Protein AF-A0A2S4WCB1-F1 (afdb_monomer)

Foldseek 3Di:
DDPVVVVVVQQPDQFDDDPVDLQDTRHGPCCCQVCVVVSVGDNPDDDDDVVVVVVCCVPVPVPVVVVPPPDPPVLVVQQVVLCVVVVHDPVPDDPVCVVVSCVVSVVSSVVPPPPVVVVVPPPDD

Organism: NCBI:txid27350

Mean predicted aligned error: 13.65 Å

Sequence (125 aa):
MSVDRWVKIYNASRKRKDKYTVLPTGCSPNFSYATPEHFAARNEIVDIPKDDIDIILQNDYPERSVMFTHTPDWFHQLATQIMEELRFSFDQICIGSIWSVFDAMLPYIQANIPPHFASLYSGAA

Structure (mmCIF, N/CA/C/O backbone):
data_AF-A0A2S4WCB1-F1
#
_entry.id   AF-A0A2S4WCB1-F1
#
loop_
_atom_site.group_PDB
_atom_site.id
_atom_site.type_symbol
_atom_site.label_atom_id
_atom_site.label_alt_id
_atom_site.label_comp_id
_atom_site.label_asym_id
_atom_site.label_entity_id
_atom_site.label_seq_id
_atom_site.pdbx_PDB_ins_code
_atom_site.Cartn_x
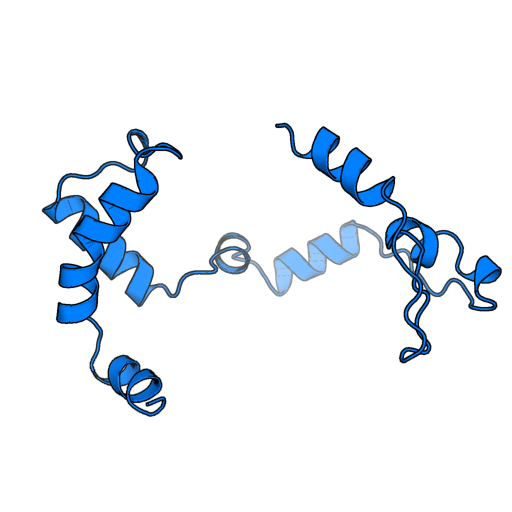_atom_site.Cartn_y
_atom_site.Cartn_z
_atom_site.occupancy
_atom_site.B_iso_or_equiv
_atom_site.auth_seq_id
_atom_site.auth_comp_id
_atom_site.auth_asym_id
_atom_site.auth_atom_id
_atom_site.pdbx_PDB_model_num
ATOM 1 N N . MET A 1 1 ? -6.336 15.263 -5.415 1.00 51.59 1 MET A N 1
ATOM 2 C CA . MET A 1 1 ? -5.302 15.203 -6.479 1.00 51.59 1 MET A CA 1
ATOM 3 C C . MET A 1 1 ? -5.399 13.834 -7.137 1.00 51.59 1 MET A C 1
ATOM 5 O O . MET A 1 1 ? -5.577 12.883 -6.394 1.00 51.59 1 MET A O 1
ATOM 9 N N . SER A 1 2 ? -5.329 13.710 -8.468 1.00 78.94 2 SER A N 1
ATOM 10 C CA . SER A 1 2 ? -5.304 12.390 -9.124 1.00 78.94 2 SER A CA 1
ATOM 11 C C . SER A 1 2 ? -3.893 11.795 -9.122 1.00 78.94 2 SER A C 1
ATOM 13 O O . SER A 1 2 ? -2.908 12.541 -9.169 1.00 78.94 2 SER A O 1
ATOM 15 N N . VAL A 1 3 ? -3.801 10.463 -9.0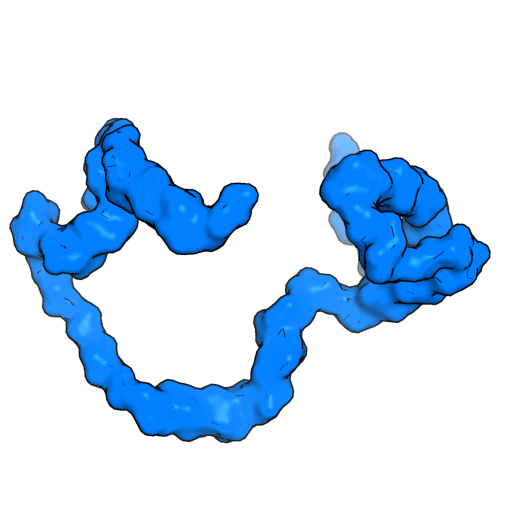95 1.00 69.75 3 VAL A N 1
ATOM 16 C CA . VAL A 1 3 ? -2.532 9.713 -9.138 1.00 69.75 3 VAL A CA 1
ATOM 17 C C . VAL A 1 3 ? -1.710 10.113 -10.365 1.00 69.75 3 VAL A C 1
ATOM 19 O O . VAL A 1 3 ? -0.541 10.464 -10.228 1.00 69.75 3 VAL A O 1
ATOM 22 N N . ASP A 1 4 ? -2.340 10.221 -11.537 1.00 78.50 4 ASP A N 1
ATOM 23 C CA . ASP A 1 4 ? -1.664 10.618 -12.781 1.00 78.50 4 ASP A CA 1
ATOM 24 C C . ASP A 1 4 ? -0.998 11.994 -12.698 1.00 78.50 4 ASP A C 1
ATOM 26 O O . ASP A 1 4 ? 0.092 12.220 -13.231 1.00 78.50 4 ASP A O 1
ATOM 30 N N . ARG A 1 5 ? -1.644 12.945 -12.011 1.00 74.50 5 ARG A N 1
ATOM 31 C CA . ARG A 1 5 ? -1.094 14.291 -11.831 1.00 74.50 5 ARG A CA 1
ATOM 32 C C . ARG A 1 5 ? 0.102 14.272 -10.883 1.00 74.50 5 ARG A C 1
ATOM 34 O O . ARG A 1 5 ? 1.077 14.977 -11.137 1.00 74.50 5 ARG A O 1
ATOM 41 N N . TRP A 1 6 ? 0.049 13.464 -9.826 1.00 77.38 6 TRP A N 1
ATOM 42 C CA . TRP A 1 6 ? 1.167 13.291 -8.899 1.00 77.38 6 TRP A CA 1
ATOM 43 C C . TRP A 1 6 ? 2.367 12.617 -9.576 1.00 77.38 6 TRP A C 1
ATOM 45 O O . TRP A 1 6 ? 3.479 13.128 -9.467 1.00 77.38 6 TRP A O 1
ATOM 55 N N . VAL A 1 7 ? 2.138 11.559 -10.364 1.00 74.75 7 VAL A N 1
ATOM 56 C CA . VAL A 1 7 ? 3.181 10.852 -11.132 1.00 74.75 7 VAL A CA 1
ATOM 57 C C . VAL A 1 7 ? 3.924 11.812 -12.060 1.00 74.75 7 VAL A C 1
ATOM 59 O O . VAL A 1 7 ? 5.156 11.823 -12.087 1.00 74.75 7 VAL A O 1
ATOM 62 N N . LYS A 1 8 ? 3.197 12.675 -12.785 1.00 78.06 8 LYS A N 1
ATOM 63 C CA . LYS A 1 8 ? 3.810 13.690 -13.656 1.00 78.06 8 LYS A CA 1
ATOM 64 C C . LYS A 1 8 ? 4.688 14.671 -12.879 1.00 78.06 8 LYS A C 1
ATOM 66 O O . LYS A 1 8 ? 5.813 14.931 -13.293 1.00 78.06 8 LYS A O 1
ATOM 71 N N . ILE A 1 9 ? 4.198 15.201 -11.757 1.00 76.50 9 ILE A N 1
ATOM 72 C CA . ILE A 1 9 ? 4.941 16.176 -10.942 1.00 76.50 9 ILE A CA 1
ATOM 73 C C . ILE A 1 9 ? 6.184 15.531 -10.318 1.00 76.50 9 ILE A C 1
ATOM 75 O O . ILE A 1 9 ? 7.270 16.107 -10.378 1.00 76.50 9 ILE A O 1
ATOM 79 N N . TYR A 1 10 ? 6.044 14.324 -9.768 1.00 73.44 10 TYR A N 1
ATOM 80 C CA . TYR A 1 10 ? 7.141 13.581 -9.155 1.00 73.44 10 TYR A CA 1
ATOM 81 C C . TYR A 1 10 ? 8.258 13.301 -10.168 1.00 73.44 10 TYR A C 1
ATOM 83 O O . TYR A 1 10 ? 9.425 13.600 -9.906 1.00 73.44 10 TYR A O 1
ATOM 91 N N . ASN A 1 11 ? 7.896 12.818 -11.360 1.00 69.81 11 ASN A N 1
ATOM 92 C CA . ASN A 1 11 ? 8.858 12.485 -12.411 1.00 69.81 11 ASN A CA 1
ATOM 93 C C . ASN A 1 11 ? 9.481 13.707 -13.100 1.00 69.81 11 ASN A C 1
ATOM 95 O O . ASN A 1 11 ? 10.587 13.596 -13.624 1.00 69.81 11 ASN A O 1
ATOM 99 N N . ALA A 1 12 ? 8.808 14.861 -13.094 1.00 71.69 12 ALA A N 1
ATOM 100 C CA . ALA A 1 12 ? 9.341 16.111 -13.639 1.00 71.69 12 ALA A CA 1
ATOM 101 C C . ALA A 1 12 ? 10.236 16.878 -12.648 1.00 71.69 12 ALA A C 1
ATOM 103 O O . ALA A 1 12 ? 10.962 17.793 -13.043 1.00 71.69 12 ALA A O 1
ATOM 104 N N . SER A 1 13 ? 10.184 16.542 -11.355 1.00 71.06 13 SER A N 1
ATOM 105 C CA . SER A 1 13 ? 10.969 17.233 -10.334 1.00 71.06 13 SER A CA 1
ATOM 106 C C . SER A 1 13 ? 12.472 16.955 -10.488 1.00 71.06 13 SER A C 1
ATOM 108 O O . SER A 1 13 ? 12.913 15.809 -10.598 1.00 71.06 13 SER A O 1
ATOM 110 N N . ARG A 1 14 ? 13.292 18.019 -10.491 1.00 66.12 14 ARG A N 1
ATOM 111 C CA . ARG A 1 14 ? 14.756 17.883 -10.481 1.00 66.12 14 ARG A CA 1
ATOM 112 C C . ARG A 1 14 ? 15.213 17.394 -9.112 1.00 66.12 14 ARG A C 1
ATOM 114 O O . ARG A 1 14 ? 15.032 18.089 -8.113 1.00 66.12 14 ARG A O 1
ATOM 121 N N . LYS A 1 15 ? 15.846 16.222 -9.074 1.00 73.75 15 LYS A N 1
ATOM 122 C CA . LYS A 1 15 ? 16.485 15.697 -7.864 1.00 73.75 15 LYS A CA 1
ATOM 123 C C . LYS A 1 15 ? 17.898 16.271 -7.735 1.00 73.75 15 LYS A C 1
ATOM 125 O O . LYS A 1 15 ? 18.522 16.646 -8.725 1.00 73.75 15 LYS A O 1
ATOM 130 N N . ARG A 1 16 ? 18.412 16.376 -6.508 1.00 78.56 16 ARG A N 1
ATOM 131 C CA . ARG A 1 16 ? 19.823 16.726 -6.279 1.00 78.56 16 ARG A CA 1
ATOM 132 C C . ARG A 1 16 ? 20.694 15.499 -6.536 1.00 78.56 16 ARG A C 1
ATOM 134 O O . ARG A 1 16 ? 20.273 14.379 -6.257 1.00 78.56 16 ARG A O 1
ATOM 141 N N . LYS A 1 17 ? 21.895 15.723 -7.067 1.00 79.50 17 LYS A N 1
ATOM 142 C CA . LYS A 1 17 ? 22.909 14.675 -7.189 1.00 79.50 17 LYS A CA 1
ATOM 143 C C . LYS A 1 17 ? 23.494 14.393 -5.808 1.00 79.50 17 LYS A C 1
ATOM 145 O O . LYS A 1 17 ? 23.914 15.325 -5.122 1.00 79.50 17 LYS A O 1
ATOM 150 N N . ASP A 1 18 ? 23.515 13.127 -5.432 1.00 81.94 18 ASP A N 1
ATOM 151 C CA . ASP A 1 18 ? 24.194 12.637 -4.242 1.00 81.94 18 ASP A CA 1
ATOM 152 C C . ASP A 1 18 ? 25.602 12.169 -4.640 1.00 81.94 18 ASP A C 1
ATOM 154 O O . ASP A 1 18 ? 25.783 11.484 -5.645 1.00 81.94 18 ASP A O 1
ATOM 158 N N . LYS A 1 19 ? 26.612 12.609 -3.885 1.00 82.19 19 LYS A N 1
ATOM 159 C CA . LYS A 1 19 ? 28.030 12.323 -4.145 1.00 82.19 19 LYS A CA 1
ATOM 160 C C . LYS A 1 19 ? 28.514 11.055 -3.439 1.00 82.19 19 LYS A C 1
ATOM 162 O O . LYS A 1 19 ? 29.614 10.603 -3.736 1.00 82.19 19 LYS A O 1
ATOM 167 N N . TYR A 1 20 ? 27.727 10.513 -2.510 1.00 85.81 20 TYR A N 1
ATOM 168 C CA . TYR A 1 20 ? 28.093 9.345 -1.706 1.00 85.81 20 TYR A CA 1
ATOM 169 C C . TYR A 1 20 ? 27.638 8.021 -2.321 1.00 85.81 20 TYR A C 1
ATOM 171 O O . TYR A 1 20 ? 27.949 6.957 -1.793 1.00 85.81 20 TYR A O 1
ATOM 179 N N . THR A 1 21 ? 26.917 8.071 -3.440 1.00 79.38 21 THR A N 1
ATOM 180 C CA . THR A 1 21 ? 26.431 6.889 -4.146 1.00 79.38 21 THR A CA 1
ATOM 181 C C . THR A 1 21 ? 26.969 6.834 -5.567 1.00 79.38 21 THR A C 1
ATOM 183 O O . THR A 1 21 ? 27.159 7.855 -6.229 1.00 79.38 21 THR A O 1
ATOM 186 N N . VAL A 1 22 ? 27.209 5.609 -6.027 1.00 75.56 22 VAL A N 1
ATOM 187 C CA . VAL A 1 22 ? 27.618 5.296 -7.403 1.00 75.56 22 VAL A CA 1
ATOM 188 C C . VAL A 1 22 ? 26.394 5.223 -8.329 1.00 75.56 22 VAL A C 1
ATOM 190 O O . VAL A 1 22 ? 26.532 5.218 -9.549 1.00 75.56 22 VAL A O 1
ATOM 193 N N . LEU A 1 23 ? 25.181 5.197 -7.764 1.00 77.56 23 LEU A N 1
ATOM 194 C CA . LEU A 1 23 ? 23.947 5.140 -8.537 1.00 77.56 23 LEU A CA 1
ATOM 195 C C . LEU A 1 23 ? 23.645 6.479 -9.233 1.00 77.56 23 LEU A C 1
ATOM 197 O O . LEU A 1 23 ? 23.981 7.545 -8.702 1.00 77.56 23 LEU A O 1
ATOM 201 N N . PRO A 1 24 ? 22.955 6.451 -10.390 1.00 71.69 24 PRO A N 1
ATOM 202 C CA . PRO A 1 24 ? 22.441 7.650 -11.041 1.00 71.69 24 PRO A CA 1
ATOM 203 C C . PRO A 1 24 ? 21.559 8.453 -10.079 1.00 71.69 24 PRO A C 1
ATOM 205 O O . PRO A 1 24 ? 20.446 8.059 -9.737 1.00 71.69 24 PRO A O 1
ATOM 208 N N . THR A 1 25 ? 22.062 9.595 -9.617 1.00 76.38 25 THR A N 1
ATOM 209 C CA . THR A 1 25 ? 21.310 10.535 -8.782 1.00 76.38 25 THR A CA 1
ATOM 210 C C . THR A 1 25 ? 21.216 11.891 -9.457 1.00 76.38 25 THR A C 1
ATOM 212 O O . THR A 1 25 ? 22.006 12.248 -10.329 1.00 76.38 25 THR A O 1
ATOM 215 N N . GLY A 1 26 ? 20.208 12.665 -9.069 1.00 77.12 26 GLY A N 1
ATOM 216 C CA . GLY A 1 26 ? 19.898 13.938 -9.714 1.00 77.12 26 GLY A CA 1
ATOM 217 C C . GLY A 1 26 ? 19.004 13.837 -10.956 1.00 77.12 26 GLY A C 1
ATOM 218 O O . GLY A 1 26 ? 18.664 14.858 -11.547 1.00 77.12 26 GLY A O 1
ATOM 219 N N . CYS A 1 27 ? 18.569 12.632 -11.318 1.00 76.69 27 CYS A N 1
ATOM 220 C CA . CYS A 1 27 ? 17.577 12.371 -12.357 1.00 76.69 27 CYS A CA 1
ATOM 221 C C . CYS A 1 27 ? 16.316 11.727 -11.767 1.00 76.69 27 CYS A C 1
ATOM 223 O O . CYS A 1 27 ? 16.311 11.258 -10.624 1.00 76.69 27 CYS A O 1
ATOM 225 N N . SER A 1 28 ? 15.221 11.723 -12.528 1.00 79.31 28 SER A N 1
ATOM 226 C CA . SER A 1 28 ? 14.045 10.941 -12.148 1.00 79.31 28 SER A CA 1
ATOM 227 C C . SER A 1 28 ? 14.331 9.443 -12.327 1.00 79.31 28 SER A C 1
ATOM 229 O O . SER A 1 28 ? 15.123 9.086 -13.203 1.00 79.31 28 SER A O 1
ATOM 231 N N . PRO A 1 29 ? 13.693 8.557 -11.536 1.00 75.69 29 PR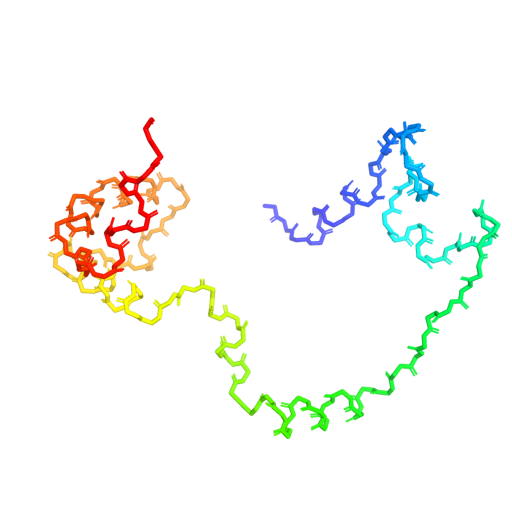O A N 1
ATOM 232 C CA . PRO A 1 29 ? 13.885 7.112 -11.673 1.00 75.69 29 PRO A CA 1
ATOM 233 C C . PRO A 1 29 ? 13.611 6.624 -13.101 1.00 75.69 29 PRO A C 1
ATOM 235 O O . PRO A 1 29 ? 14.422 5.913 -13.687 1.00 75.69 29 PRO A O 1
ATOM 238 N N . ASN A 1 30 ? 12.517 7.094 -13.707 1.00 81.12 30 ASN A N 1
ATOM 239 C CA . ASN A 1 30 ? 12.163 6.728 -15.078 1.00 81.12 30 ASN A CA 1
ATOM 240 C C . ASN A 1 30 ? 13.234 7.150 -16.088 1.00 81.12 30 ASN A C 1
ATOM 242 O O . ASN A 1 30 ? 13.503 6.398 -17.015 1.00 81.12 30 ASN A O 1
ATOM 246 N N . PHE A 1 31 ? 13.871 8.312 -15.905 1.00 82.50 31 PHE A N 1
ATOM 247 C CA . PHE A 1 31 ? 14.971 8.730 -16.772 1.00 82.50 31 PHE A CA 1
ATOM 248 C C . PHE A 1 31 ? 16.189 7.813 -16.608 1.00 82.50 31 PHE A C 1
ATOM 250 O O . PHE A 1 31 ? 16.736 7.350 -17.601 1.00 82.50 31 PHE A O 1
ATOM 257 N N . SER A 1 32 ? 16.585 7.479 -15.374 1.00 80.62 32 SER A N 1
ATOM 258 C CA . SER A 1 32 ? 17.710 6.554 -15.157 1.00 80.62 32 SER A CA 1
ATOM 259 C C . SER A 1 32 ? 17.482 5.169 -15.764 1.00 80.62 32 SER A C 1
ATOM 261 O O . SER A 1 32 ? 18.425 4.606 -16.310 1.00 80.62 32 SER A O 1
ATOM 263 N N . TYR A 1 33 ? 16.253 4.641 -15.711 1.00 81.62 33 TYR A N 1
ATOM 264 C CA . TYR A 1 33 ? 15.934 3.331 -16.290 1.00 81.62 33 TYR A CA 1
ATOM 265 C C . TYR A 1 33 ? 15.752 3.373 -17.811 1.00 81.62 33 TYR A C 1
ATOM 267 O O . TYR A 1 33 ? 16.157 2.438 -18.491 1.00 81.62 33 TYR A O 1
ATOM 275 N N . ALA A 1 34 ? 15.173 4.446 -18.359 1.00 83.00 34 ALA A N 1
ATOM 276 C CA . ALA A 1 34 ? 14.917 4.559 -19.796 1.00 83.00 34 ALA A CA 1
ATOM 277 C C . ALA A 1 34 ? 16.154 4.971 -20.610 1.00 83.00 34 ALA A C 1
ATOM 279 O O . ALA A 1 34 ? 16.233 4.660 -21.795 1.00 83.00 34 ALA A O 1
ATOM 280 N N . THR A 1 35 ? 17.116 5.677 -20.003 1.00 84.94 35 THR A N 1
ATOM 281 C CA . THR A 1 35 ? 18.334 6.148 -20.685 1.00 84.94 35 THR A CA 1
ATOM 282 C C . THR A 1 35 ? 19.607 5.758 -19.922 1.00 84.94 35 THR A C 1
ATOM 284 O O . THR A 1 35 ? 20.342 6.638 -19.461 1.00 84.94 35 THR A O 1
ATOM 287 N N . PRO A 1 36 ? 19.904 4.454 -19.773 1.00 84.69 36 PRO A N 1
ATOM 288 C CA . PRO A 1 36 ? 21.085 3.990 -19.039 1.00 84.69 36 PRO A CA 1
ATOM 289 C C . PRO A 1 36 ? 22.401 4.429 -19.701 1.00 84.69 36 PRO A C 1
ATOM 291 O O . PRO A 1 36 ? 23.379 4.713 -19.009 1.00 84.69 36 PRO A O 1
ATOM 294 N N . GLU A 1 37 ? 22.404 4.604 -21.026 1.00 86.88 37 GLU A N 1
ATOM 295 C CA . GLU A 1 37 ? 23.556 5.094 -21.795 1.00 86.88 37 GLU A CA 1
ATOM 296 C C . GLU A 1 37 ? 24.027 6.484 -21.337 1.00 86.88 37 GLU A C 1
ATOM 298 O O . GLU A 1 37 ? 25.223 6.774 -21.351 1.00 86.88 37 GLU A O 1
ATOM 303 N N . HIS A 1 38 ? 23.109 7.326 -20.839 1.00 85.50 38 HIS A N 1
ATOM 304 C CA . HIS A 1 38 ? 23.435 8.647 -20.288 1.00 85.50 38 HIS A CA 1
ATOM 305 C C . HIS A 1 38 ? 24.346 8.568 -19.050 1.00 85.50 38 HIS A C 1
ATOM 307 O O . HIS A 1 38 ? 25.024 9.535 -18.706 1.00 85.50 38 HIS A O 1
ATOM 313 N N . PHE A 1 39 ? 24.376 7.411 -18.387 1.00 82.31 39 PHE A N 1
ATOM 314 C CA . PHE A 1 39 ? 25.175 7.140 -17.194 1.00 82.31 39 PHE A CA 1
ATOM 315 C C . PHE A 1 39 ? 26.301 6.134 -17.460 1.00 82.31 39 PHE A C 1
ATOM 317 O O . PHE A 1 39 ? 26.813 5.539 -16.515 1.00 82.31 39 PHE A O 1
ATOM 324 N N . ALA A 1 40 ? 26.682 5.935 -18.730 1.00 84.25 40 ALA A N 1
ATOM 325 C CA . ALA A 1 40 ? 27.643 4.911 -19.154 1.00 84.25 40 ALA A CA 1
ATOM 326 C C . ALA A 1 40 ? 27.264 3.485 -18.696 1.00 84.25 40 ALA A C 1
ATOM 328 O O . ALA A 1 40 ? 28.126 2.616 -18.558 1.00 84.25 40 ALA A O 1
ATOM 329 N N . ALA A 1 41 ? 25.969 3.248 -18.470 1.00 83.81 41 ALA A N 1
ATOM 330 C CA . ALA A 1 41 ? 25.397 1.947 -18.167 1.00 83.81 41 ALA A CA 1
ATOM 331 C C . ALA A 1 41 ? 24.726 1.357 -19.418 1.00 83.81 41 ALA A C 1
ATOM 333 O O . ALA A 1 41 ? 24.569 2.029 -20.440 1.00 83.81 41 ALA A O 1
ATOM 334 N N . ARG A 1 42 ? 24.330 0.085 -19.341 1.00 83.06 42 ARG A N 1
ATOM 335 C CA . ARG A 1 42 ? 23.615 -0.616 -20.415 1.00 83.06 42 ARG A CA 1
ATOM 336 C C . ARG A 1 42 ? 22.182 -0.898 -19.999 1.00 83.06 42 ARG A C 1
ATOM 338 O O . ARG A 1 42 ? 21.893 -1.029 -18.812 1.00 83.06 42 ARG A O 1
ATOM 345 N N . ASN A 1 43 ? 21.293 -0.968 -20.986 1.00 83.12 43 ASN A N 1
ATOM 346 C CA . ASN A 1 43 ? 19.939 -1.434 -20.748 1.00 83.12 43 ASN A CA 1
ATOM 347 C C . ASN A 1 43 ? 19.947 -2.961 -20.637 1.00 83.12 43 ASN A C 1
ATOM 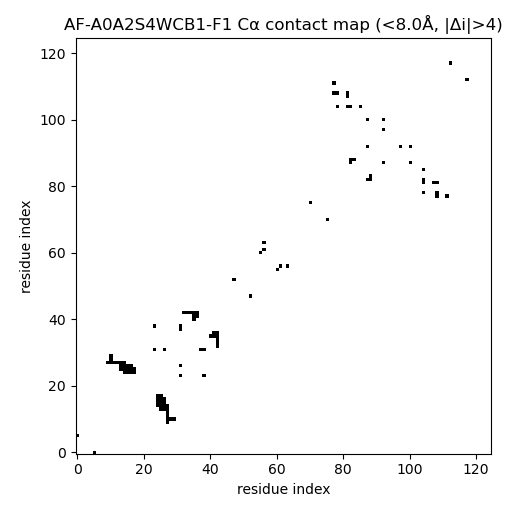349 O O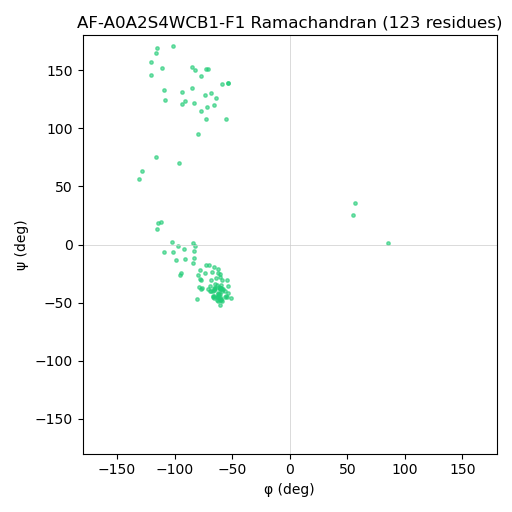 . ASN A 1 43 ? 20.250 -3.643 -21.612 1.00 83.12 43 ASN A O 1
ATOM 353 N N . GLU A 1 44 ? 19.623 -3.469 -19.455 1.00 83.75 44 GLU A N 1
ATOM 354 C CA . GLU A 1 44 ? 19.488 -4.904 -19.177 1.00 83.75 44 GLU A CA 1
ATOM 355 C C . GLU A 1 44 ? 18.036 -5.268 -18.829 1.00 83.75 44 GLU A C 1
ATOM 357 O O . GLU A 1 44 ? 17.771 -6.313 -18.240 1.00 83.75 44 GLU A O 1
ATOM 362 N N . ILE A 1 45 ? 17.078 -4.399 -19.175 1.00 81.88 45 ILE A N 1
ATOM 363 C CA . ILE A 1 45 ? 15.655 -4.697 -19.020 1.00 81.88 45 ILE A CA 1
ATOM 364 C C . ILE A 1 45 ? 15.305 -5.848 -19.965 1.00 81.88 45 ILE A C 1
ATOM 366 O O . ILE A 1 45 ? 15.469 -5.746 -21.181 1.00 81.88 45 ILE A O 1
ATOM 370 N N . VAL A 1 46 ? 14.825 -6.943 -19.382 1.00 83.12 46 VAL A N 1
ATOM 371 C CA . VAL A 1 46 ? 14.297 -8.094 -20.110 1.00 83.12 46 VAL A CA 1
ATOM 372 C C . VAL A 1 46 ? 12.791 -7.915 -20.237 1.00 83.12 46 VAL A C 1
ATOM 374 O O . VAL A 1 46 ? 12.093 -7.817 -19.227 1.00 83.12 46 VAL A O 1
ATOM 377 N N . ASP A 1 47 ? 12.295 -7.878 -21.471 1.00 81.81 47 ASP A N 1
ATOM 378 C CA . ASP A 1 47 ? 10.859 -7.864 -21.733 1.00 81.81 47 ASP A CA 1
ATOM 379 C C . ASP A 1 47 ? 10.285 -9.252 -21.448 1.00 81.81 47 ASP A C 1
ATOM 381 O O . ASP A 1 47 ? 10.531 -10.212 -22.180 1.00 81.81 47 ASP A O 1
ATOM 385 N N . ILE A 1 48 ? 9.529 -9.354 -20.358 1.00 83.88 48 ILE A N 1
ATOM 386 C CA . ILE A 1 48 ? 8.837 -10.584 -19.979 1.00 83.88 48 ILE A CA 1
ATOM 387 C C . ILE A 1 48 ? 7.433 -10.543 -20.600 1.00 83.88 48 ILE A C 1
ATOM 389 O O . ILE A 1 48 ? 6.692 -9.581 -20.351 1.00 83.88 48 ILE A O 1
ATOM 393 N N . PRO A 1 49 ? 7.041 -11.550 -21.404 1.00 91.56 49 PRO A N 1
ATOM 394 C CA . PRO A 1 49 ? 5.680 -11.670 -21.910 1.00 91.56 49 PRO A CA 1
ATOM 395 C C . PRO A 1 49 ? 4.657 -11.633 -20.775 1.00 91.56 49 PRO A C 1
ATOM 397 O O . PRO A 1 49 ? 4.845 -12.243 -19.723 1.00 91.56 49 PRO A O 1
ATOM 400 N N . LYS A 1 50 ? 3.541 -10.930 -20.992 1.00 88.69 50 LYS A N 1
ATOM 401 C CA . LYS A 1 50 ? 2.473 -10.842 -19.984 1.00 88.69 50 LYS A CA 1
ATOM 402 C C . LYS A 1 50 ? 1.905 -12.212 -19.630 1.00 88.69 50 LYS A C 1
ATOM 404 O O . LYS A 1 50 ? 1.648 -12.459 -18.461 1.00 88.69 50 LYS A O 1
ATOM 409 N N . ASP A 1 51 ? 1.794 -13.091 -20.620 1.00 93.19 51 ASP A N 1
ATOM 410 C CA . ASP A 1 51 ? 1.272 -14.443 -20.436 1.00 93.19 51 ASP A CA 1
ATOM 411 C C . ASP A 1 51 ? 2.127 -15.242 -19.437 1.00 93.19 51 ASP A C 1
ATOM 413 O O . ASP A 1 51 ? 1.583 -15.928 -18.576 1.00 93.19 51 ASP A O 1
ATOM 417 N N . ASP A 1 52 ? 3.455 -15.082 -19.469 1.00 89.94 52 ASP A N 1
ATOM 418 C CA . ASP A 1 52 ? 4.366 -15.735 -18.519 1.00 89.94 52 ASP A CA 1
ATOM 419 C C . ASP A 1 52 ? 4.169 -15.196 -17.096 1.00 89.94 52 ASP A C 1
ATOM 421 O O . ASP A 1 52 ? 4.159 -15.958 -16.127 1.00 89.94 52 ASP A O 1
ATOM 425 N N . ILE A 1 53 ? 3.960 -13.881 -16.963 1.00 87.62 53 ILE A N 1
ATOM 426 C CA . ILE A 1 53 ? 3.641 -13.244 -15.678 1.00 87.62 53 ILE A CA 1
ATOM 427 C C . ILE A 1 53 ? 2.309 -13.780 -15.149 1.00 87.62 53 ILE A C 1
ATOM 429 O O . ILE A 1 53 ? 2.212 -14.121 -13.972 1.00 87.62 53 ILE A O 1
ATOM 433 N N . ASP A 1 54 ? 1.290 -13.884 -16.000 1.00 89.62 54 ASP A N 1
ATOM 434 C CA . ASP A 1 54 ? -0.027 -14.376 -15.608 1.00 89.62 54 ASP A CA 1
ATOM 435 C C . ASP A 1 54 ? 0.015 -15.845 -15.172 1.00 89.62 54 ASP A C 1
ATOM 437 O O . ASP A 1 54 ? -0.622 -16.191 -14.175 1.00 89.62 54 ASP A O 1
ATOM 441 N N . ILE A 1 55 ? 0.817 -16.680 -15.843 1.00 91.06 55 ILE A N 1
ATOM 442 C CA . ILE A 1 55 ? 1.057 -18.077 -15.458 1.00 91.06 55 ILE A CA 1
ATOM 443 C C . ILE A 1 55 ? 1.716 -18.155 -14.077 1.00 91.06 55 ILE A C 1
ATOM 445 O O . ILE A 1 55 ? 1.232 -18.891 -13.217 1.00 91.06 55 ILE A O 1
ATOM 449 N N . ILE A 1 56 ? 2.783 -17.384 -13.836 1.00 88.62 56 ILE A N 1
ATOM 450 C CA . ILE A 1 56 ? 3.461 -17.342 -12.529 1.00 88.62 56 ILE A CA 1
ATOM 451 C C . ILE A 1 56 ? 2.482 -16.884 -11.446 1.00 88.62 56 ILE A C 1
ATOM 453 O O . ILE A 1 56 ? 2.348 -17.525 -10.407 1.00 88.62 56 ILE A O 1
ATOM 457 N N . LEU A 1 57 ? 1.741 -15.803 -11.699 1.00 87.94 57 LEU A N 1
ATOM 458 C CA . LEU A 1 57 ? 0.772 -15.279 -10.743 1.00 87.94 57 LEU A CA 1
ATOM 459 C C . LEU A 1 57 ? -0.365 -16.263 -10.465 1.00 87.94 57 LEU A C 1
ATOM 461 O O . LEU A 1 57 ? -0.874 -16.288 -9.354 1.00 87.94 57 LEU A O 1
ATOM 465 N N . GLN A 1 58 ? -0.812 -17.044 -11.447 1.00 88.38 58 GLN A N 1
ATOM 466 C CA . GLN A 1 58 ? -1.880 -18.0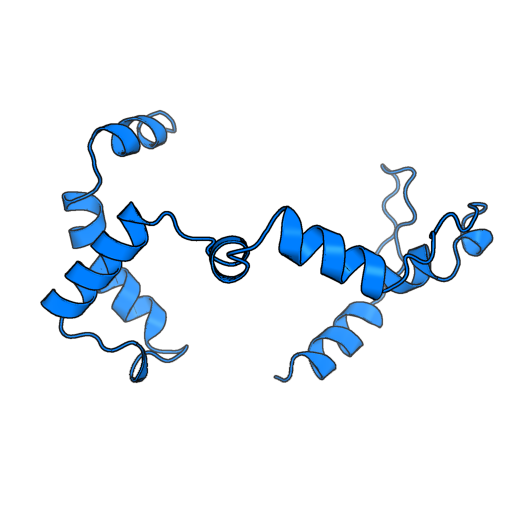22 -11.243 1.00 88.38 58 GLN A CA 1
ATOM 467 C C . GLN A 1 58 ? -1.399 -19.273 -10.499 1.00 88.38 58 GLN A C 1
ATOM 469 O O . GLN A 1 58 ? -2.144 -19.805 -9.678 1.00 88.38 58 GLN A O 1
ATOM 474 N N . ASN A 1 59 ? -0.175 -19.726 -10.769 1.00 89.56 59 ASN A N 1
ATOM 475 C CA . ASN A 1 59 ? 0.372 -20.942 -10.172 1.00 89.56 59 ASN A CA 1
ATOM 476 C C . ASN A 1 59 ? 0.905 -20.707 -8.757 1.00 89.56 59 ASN A C 1
ATOM 478 O O . ASN A 1 59 ? 0.589 -21.472 -7.847 1.00 89.56 59 ASN A O 1
ATOM 482 N N . ASP A 1 60 ? 1.684 -19.643 -8.571 1.00 87.50 60 ASP A N 1
ATOM 483 C CA . ASP A 1 60 ? 2.434 -19.416 -7.334 1.00 87.50 60 ASP A CA 1
ATOM 484 C C . ASP A 1 60 ? 1.673 -18.503 -6.363 1.00 87.50 60 ASP A C 1
ATOM 486 O O . ASP A 1 60 ? 1.846 -18.592 -5.147 1.00 87.50 60 ASP A O 1
ATOM 490 N N . TYR A 1 61 ? 0.796 -17.640 -6.893 1.00 85.19 61 TYR A N 1
ATOM 491 C CA . TYR A 1 61 ? 0.052 -16.638 -6.124 1.00 85.19 61 TYR A CA 1
ATOM 492 C C . TYR A 1 61 ? -1.459 -16.645 -6.427 1.00 85.19 61 TYR A C 1
ATOM 494 O O . TYR A 1 61 ? -2.025 -15.608 -6.795 1.00 85.19 61 TYR A O 1
ATOM 502 N N . PRO A 1 62 ? -2.152 -17.788 -6.257 1.00 82.00 62 PRO A N 1
ATOM 503 C CA . PRO A 1 62 ? -3.568 -17.915 -6.607 1.00 82.00 62 PRO A CA 1
ATOM 504 C C . PRO A 1 62 ? -4.461 -16.923 -5.842 1.00 82.00 62 PRO A C 1
ATOM 506 O O . PRO A 1 62 ? -5.399 -16.366 -6.411 1.00 82.00 62 PRO A O 1
ATOM 509 N N . GLU A 1 63 ? -4.121 -16.619 -4.586 1.00 83.31 63 GLU A N 1
ATOM 510 C CA . GLU A 1 63 ? -4.831 -15.654 -3.739 1.00 83.31 63 GLU A CA 1
ATOM 511 C C . GLU A 1 63 ? -4.171 -14.269 -3.784 1.00 83.31 63 GLU A C 1
ATOM 513 O O . GLU A 1 63 ? -3.561 -13.788 -2.826 1.00 83.31 63 GLU A O 1
ATOM 518 N N . ARG A 1 64 ? -4.292 -13.605 -4.939 1.00 72.25 64 ARG A N 1
ATOM 519 C CA . ARG A 1 64 ? -3.664 -12.294 -5.199 1.00 72.25 64 ARG A CA 1
ATOM 520 C C . ARG A 1 64 ? -4.126 -11.198 -4.239 1.00 72.25 64 ARG A C 1
ATOM 522 O O . ARG A 1 64 ? -3.377 -10.263 -3.981 1.00 72.25 64 ARG A O 1
ATOM 529 N N . SER A 1 65 ? -5.345 -11.302 -3.711 1.00 72.19 65 SER A N 1
ATOM 530 C CA . SER A 1 65 ? -5.902 -10.360 -2.731 1.00 72.19 65 SER A CA 1
ATOM 531 C C . SER A 1 65 ? -5.034 -10.266 -1.472 1.00 72.19 65 SER A C 1
ATOM 533 O O . SER A 1 65 ? -4.805 -9.166 -0.977 1.00 72.19 65 SER A O 1
ATOM 535 N N . VAL A 1 66 ? -4.471 -11.392 -1.023 1.00 71.00 66 VAL A N 1
ATOM 536 C CA . VAL A 1 66 ? -3.621 -11.480 0.173 1.00 71.00 66 VAL A CA 1
ATOM 537 C C . VAL A 1 66 ? -2.284 -10.765 -0.028 1.00 71.00 66 VAL A C 1
ATOM 539 O O . VAL A 1 66 ? -1.748 -10.190 0.916 1.00 71.00 66 VAL A O 1
ATOM 542 N N . MET A 1 67 ? -1.759 -10.716 -1.259 1.00 66.56 67 MET A N 1
ATOM 543 C CA . MET A 1 67 ? -0.498 -10.016 -1.559 1.00 66.56 67 MET A CA 1
ATOM 544 C C . MET A 1 67 ? -0.571 -8.508 -1.287 1.00 66.56 67 MET A C 1
ATOM 546 O O . MET A 1 67 ? 0.456 -7.871 -1.053 1.00 66.56 67 MET A O 1
ATOM 550 N N . PHE A 1 68 ? -1.776 -7.937 -1.322 1.00 66.19 68 PHE A N 1
ATOM 551 C CA . PHE A 1 68 ? -2.021 -6.521 -1.047 1.00 66.19 68 PHE A CA 1
ATOM 552 C C . PHE A 1 68 ? -2.478 -6.271 0.396 1.00 66.19 68 PHE A C 1
ATOM 554 O O . PHE A 1 68 ? -2.672 -5.121 0.798 1.00 66.19 68 PHE A O 1
ATOM 561 N N . THR A 1 69 ? -2.619 -7.328 1.198 1.00 72.50 69 THR A N 1
ATOM 562 C CA . THR A 1 69 ? -2.947 -7.223 2.615 1.00 72.50 69 THR A CA 1
ATOM 563 C C . THR A 1 69 ? -1.680 -6.880 3.394 1.00 72.50 69 THR A C 1
ATOM 565 O O . THR A 1 69 ? -0.885 -7.736 3.767 1.00 72.50 69 THR A O 1
ATOM 568 N N . HIS A 1 70 ? -1.477 -5.589 3.648 1.00 76.25 70 HIS A N 1
ATOM 569 C CA . HIS A 1 70 ? -0.342 -5.096 4.440 1.00 76.25 70 HIS A CA 1
ATOM 570 C C . HIS A 1 70 ? -0.574 -5.158 5.956 1.00 76.25 70 HIS A C 1
ATOM 572 O O . HIS A 1 70 ? 0.322 -4.842 6.739 1.00 76.25 70 HIS A O 1
ATOM 578 N N . THR A 1 71 ? -1.778 -5.536 6.379 1.00 79.75 71 THR A N 1
ATOM 579 C CA . THR A 1 71 ? -2.175 -5.601 7.782 1.00 79.75 71 THR A CA 1
ATOM 580 C C . THR A 1 71 ? -2.287 -7.061 8.208 1.00 79.75 71 THR A C 1
ATOM 582 O O . THR A 1 71 ? -3.049 -7.791 7.586 1.00 79.75 71 THR A O 1
ATOM 585 N N . PRO A 1 72 ? -1.581 -7.509 9.260 1.00 84.56 72 PRO A N 1
ATOM 586 C CA . PRO A 1 72 ? -1.738 -8.869 9.764 1.00 84.56 72 PRO A CA 1
ATOM 587 C C . PRO A 1 72 ? -3.202 -9.197 10.080 1.00 84.56 72 PRO A C 1
ATOM 589 O O . PRO A 1 72 ? -3.890 -8.374 10.690 1.00 84.56 72 PRO A O 1
ATOM 592 N N . ASP A 1 73 ? -3.655 -10.405 9.737 1.00 84.25 73 ASP A N 1
ATOM 593 C CA . ASP A 1 73 ? -5.061 -10.816 9.891 1.00 84.25 73 ASP A CA 1
ATOM 594 C C . ASP A 1 73 ? -5.584 -10.617 11.317 1.00 84.25 73 ASP A C 1
ATOM 596 O O . ASP A 1 73 ? -6.687 -10.109 11.514 1.00 84.25 73 ASP A O 1
ATOM 600 N N . TRP A 1 74 ? -4.769 -10.944 12.325 1.00 86.62 74 TRP A N 1
ATOM 601 C CA . TRP A 1 74 ? -5.131 -10.768 13.734 1.00 86.62 74 TRP A CA 1
ATOM 602 C C . TRP A 1 74 ? -5.416 -9.300 14.078 1.00 86.62 74 TRP A C 1
ATOM 604 O O . TRP A 1 74 ? -6.337 -9.004 14.837 1.00 86.62 74 TRP A O 1
ATOM 614 N N . PHE A 1 75 ? -4.642 -8.372 13.510 1.00 88.75 75 PHE A N 1
ATOM 615 C CA . PHE A 1 75 ? -4.806 -6.946 13.763 1.00 88.75 75 PHE A CA 1
ATOM 616 C C . PHE A 1 75 ? -6.004 -6.407 12.990 1.00 88.75 75 PHE A C 1
ATOM 618 O O . PHE A 1 75 ? -6.758 -5.599 13.521 1.00 88.75 75 PHE A O 1
ATOM 625 N N . HIS A 1 76 ? -6.214 -6.881 11.760 1.00 88.00 76 HIS A N 1
ATOM 626 C CA . HIS A 1 76 ? -7.390 -6.527 10.973 1.00 88.00 76 HIS A CA 1
ATOM 627 C C . HIS A 1 76 ? -8.692 -6.957 11.666 1.00 88.00 76 HIS A C 1
ATOM 629 O O . HIS A 1 76 ? -9.639 -6.173 11.738 1.00 88.00 76 HIS A O 1
ATOM 635 N N . GLN A 1 77 ? -8.722 -8.164 12.237 1.00 89.12 77 GLN A N 1
ATOM 636 C CA . GLN A 1 77 ? -9.854 -8.655 13.025 1.00 89.12 77 GLN A CA 1
ATOM 637 C C . GLN A 1 77 ? -10.076 -7.809 14.282 1.00 89.12 77 GLN A C 1
ATOM 639 O O . GLN A 1 77 ? -11.195 -7.356 14.515 1.00 89.12 77 GLN A O 1
ATOM 644 N N . LEU A 1 78 ? -9.014 -7.531 15.047 1.00 90.94 78 LEU A N 1
ATOM 645 C CA . LEU A 1 78 ? -9.093 -6.691 16.245 1.00 90.94 78 LEU A CA 1
ATOM 646 C C . LEU A 1 78 ? -9.600 -5.277 15.919 1.00 90.94 78 LEU A C 1
ATOM 648 O O . LEU A 1 78 ? -10.503 -4.768 16.577 1.00 90.94 78 LEU A O 1
ATOM 652 N N . ALA A 1 79 ? -9.046 -4.646 14.882 1.00 89.75 79 ALA A N 1
ATOM 653 C CA . ALA A 1 79 ? -9.453 -3.314 14.451 1.00 89.75 79 ALA A CA 1
ATOM 654 C C . ALA A 1 79 ? -10.923 -3.287 14.007 1.00 89.75 79 ALA A C 1
ATOM 656 O O . ALA A 1 79 ? -11.652 -2.378 14.395 1.00 89.75 79 ALA A O 1
ATOM 657 N N . THR A 1 80 ? -11.369 -4.295 13.251 1.00 89.69 80 THR A N 1
ATOM 658 C CA . THR A 1 80 ? -12.769 -4.418 12.815 1.00 89.69 80 THR A CA 1
ATOM 659 C C . THR A 1 80 ? -13.715 -4.564 14.009 1.00 89.69 80 THR A C 1
ATOM 661 O O . THR A 1 80 ? -14.704 -3.841 14.086 1.00 89.69 80 THR A O 1
ATOM 664 N N . GLN A 1 81 ? -13.376 -5.405 14.991 1.00 91.50 81 GLN A N 1
ATOM 665 C CA . GLN A 1 81 ? -14.172 -5.569 16.216 1.00 91.50 81 GLN A CA 1
ATOM 666 C C . GLN A 1 81 ? -14.293 -4.264 17.013 1.00 91.50 81 GLN A C 1
ATOM 668 O O . GLN A 1 81 ? -15.386 -3.888 17.430 1.00 91.50 81 GLN A O 1
ATOM 673 N N . ILE A 1 82 ? -13.187 -3.536 17.184 1.00 92.88 82 ILE A N 1
ATOM 674 C CA . ILE A 1 82 ? -13.185 -2.251 17.896 1.00 92.88 82 ILE A CA 1
ATOM 675 C C . ILE A 1 82 ? -14.005 -1.205 17.130 1.00 92.88 82 ILE A C 1
ATOM 677 O O . ILE A 1 82 ? -14.729 -0.418 17.740 1.00 92.88 82 ILE A O 1
ATOM 681 N N . MET A 1 83 ? -13.922 -1.183 15.797 1.00 90.88 83 MET A N 1
ATOM 682 C CA . MET A 1 83 ? -14.755 -0.295 14.984 1.00 90.88 83 MET A CA 1
ATOM 683 C C . MET A 1 83 ? -16.244 -0.588 15.157 1.00 90.88 83 MET A C 1
ATOM 685 O O . MET A 1 83 ? -17.021 0.354 15.297 1.00 90.88 83 MET A O 1
ATOM 689 N N . GLU A 1 84 ? -16.642 -1.861 15.190 1.00 90.94 84 GLU A N 1
ATOM 690 C CA . GLU A 1 84 ? -18.027 -2.262 15.456 1.00 90.94 84 GLU A CA 1
ATOM 691 C C . GLU A 1 84 ? -18.485 -1.834 16.858 1.00 90.94 84 GLU A C 1
ATOM 693 O O . GLU A 1 84 ? -19.569 -1.261 17.005 1.00 90.94 84 GLU A O 1
ATOM 698 N N . GLU A 1 85 ? -17.647 -2.036 17.879 1.00 91.88 85 GLU A N 1
ATOM 699 C CA . GLU A 1 85 ? -17.933 -1.655 19.267 1.00 91.88 85 GLU A CA 1
ATOM 700 C C . GLU A 1 85 ? -18.112 -0.135 19.422 1.00 91.88 85 GLU A C 1
ATOM 702 O O . GLU A 1 85 ? -19.061 0.331 20.059 1.00 91.88 85 GLU A O 1
ATOM 707 N N . LEU A 1 86 ? -17.258 0.646 18.755 1.00 91.25 86 LEU A N 1
ATOM 708 C CA . LEU A 1 86 ? -17.327 2.110 18.714 1.00 91.25 86 LEU A CA 1
ATOM 709 C C . LEU A 1 86 ? -18.334 2.646 17.684 1.00 91.25 86 LEU A C 1
ATOM 711 O O . LEU A 1 86 ? -18.529 3.859 17.589 1.00 91.25 86 LEU A O 1
ATOM 715 N N . ARG A 1 87 ? -19.007 1.756 16.943 1.00 92.50 87 ARG A N 1
ATOM 716 C CA . ARG A 1 87 ? -19.990 2.065 15.892 1.00 92.50 87 ARG A CA 1
ATOM 717 C C . ARG A 1 87 ? -19.446 2.967 14.782 1.00 92.50 87 ARG A C 1
ATOM 719 O O . ARG A 1 87 ? -20.175 3.794 14.231 1.00 92.50 87 ARG A O 1
ATOM 726 N N . PHE A 1 88 ? -18.176 2.798 14.433 1.00 90.56 88 PHE A N 1
ATOM 727 C CA . PHE A 1 88 ? -17.583 3.435 13.266 1.00 90.56 88 PHE A CA 1
ATOM 728 C C . PHE A 1 88 ? -17.849 2.607 12.008 1.00 90.56 88 PHE A C 1
ATOM 730 O O . PHE A 1 88 ? -17.660 1.395 11.990 1.00 90.56 88 PHE A O 1
ATOM 737 N N . SER A 1 89 ? -18.247 3.279 10.928 1.00 86.69 89 SER A N 1
ATOM 738 C CA . SER A 1 89 ? -18.323 2.689 9.588 1.00 86.69 89 SER A CA 1
ATOM 739 C C . SER A 1 89 ? -17.225 3.281 8.713 1.00 86.69 89 SER A C 1
ATOM 741 O O . SER A 1 89 ? -17.071 4.503 8.669 1.00 86.69 89 SER A O 1
ATOM 743 N N . PHE A 1 90 ? -16.496 2.426 7.987 1.00 80.62 90 PHE A N 1
ATOM 744 C CA . PHE A 1 90 ? -15.469 2.847 7.027 1.00 80.62 90 PHE A CA 1
ATOM 745 C C . PHE A 1 90 ? -15.998 3.856 6.003 1.00 80.62 90 PHE A C 1
ATOM 747 O O . PHE A 1 90 ? -15.291 4.803 5.664 1.00 80.62 90 PHE A O 1
ATOM 754 N N . ASP A 1 91 ? -17.256 3.716 5.585 1.00 84.94 91 ASP A N 1
ATOM 755 C CA . ASP A 1 91 ? -17.891 4.576 4.578 1.00 84.94 91 ASP A CA 1
ATOM 756 C C . ASP A 1 91 ? -18.062 6.027 5.062 1.00 84.94 91 ASP A C 1
ATOM 758 O O . ASP A 1 91 ? -18.244 6.948 4.266 1.00 84.94 91 ASP A O 1
ATOM 762 N N . GLN A 1 92 ? -18.018 6.233 6.381 1.00 83.44 92 GLN A N 1
ATOM 763 C CA . GLN A 1 92 ? -18.197 7.528 7.039 1.00 83.44 92 GLN A CA 1
ATOM 764 C C . GLN A 1 92 ? -16.860 8.155 7.467 1.00 83.44 92 GLN A C 1
ATOM 766 O O . GLN A 1 92 ? -16.824 9.306 7.915 1.00 83.44 92 GLN A O 1
ATOM 771 N N . ILE A 1 93 ? -15.749 7.425 7.319 1.00 87.19 93 ILE A N 1
ATOM 772 C CA . ILE A 1 93 ? -14.409 7.928 7.616 1.00 87.19 93 ILE A CA 1
ATOM 773 C C . ILE A 1 93 ? -13.899 8.704 6.403 1.00 87.19 93 ILE A C 1
ATOM 775 O O . ILE A 1 93 ? -13.750 8.180 5.303 1.00 87.19 93 ILE A O 1
ATOM 779 N N . CYS A 1 94 ? -13.577 9.974 6.617 1.00 88.88 94 CYS A N 1
ATOM 780 C CA . CYS A 1 94 ? -12.931 10.819 5.623 1.00 88.88 94 CYS A CA 1
ATOM 781 C C . CYS A 1 94 ? -11.537 11.228 6.106 1.00 88.88 94 CYS A C 1
ATOM 783 O O . CYS A 1 94 ? -11.197 11.081 7.278 1.00 88.88 94 CYS A O 1
ATOM 785 N N . ILE A 1 95 ? -10.737 11.818 5.215 1.00 85.81 95 ILE A N 1
ATOM 786 C CA . ILE A 1 95 ? -9.378 12.296 5.536 1.00 85.81 95 ILE A CA 1
ATOM 787 C C . ILE A 1 95 ? -9.359 13.251 6.744 1.00 85.81 95 ILE A C 1
ATOM 789 O O . ILE A 1 95 ? -8.374 13.288 7.474 1.00 85.81 95 ILE A O 1
ATOM 793 N N . GLY A 1 96 ? -10.433 14.014 6.971 1.00 85.81 96 GLY A N 1
ATOM 794 C CA . GLY A 1 96 ? -10.535 14.914 8.122 1.00 85.81 96 GLY A CA 1
ATOM 795 C C . GLY A 1 96 ? -10.856 14.211 9.444 1.00 85.81 96 GLY A C 1
ATOM 796 O O . GLY A 1 96 ? -10.420 14.682 10.487 1.00 85.81 96 GLY A O 1
ATOM 797 N N . SER A 1 97 ? -11.593 13.096 9.413 1.00 86.38 97 SER A N 1
ATOM 798 C CA . SER A 1 97 ? -12.037 12.375 10.617 1.00 86.38 97 SER A CA 1
ATOM 799 C C . SER A 1 97 ? -11.177 11.161 10.968 1.00 86.38 97 SER A C 1
ATOM 801 O O . SER A 1 97 ? -11.270 10.662 12.087 1.00 86.38 97 SER A O 1
ATOM 803 N N . ILE A 1 98 ? -10.319 10.702 10.051 1.00 89.00 98 ILE A N 1
ATOM 804 C CA . ILE A 1 98 ? -9.518 9.484 10.227 1.00 89.00 98 ILE A CA 1
ATOM 805 C C . ILE A 1 98 ? -8.647 9.513 11.486 1.00 89.00 98 ILE A C 1
ATOM 807 O O . ILE A 1 98 ? -8.575 8.516 12.196 1.00 89.00 98 ILE A O 1
ATOM 811 N N . TRP A 1 99 ? -8.045 10.661 11.808 1.00 91.44 99 TRP A N 1
ATOM 812 C CA . TRP A 1 99 ? -7.203 10.799 12.997 1.00 91.44 99 TRP A CA 1
ATOM 813 C C . TRP A 1 99 ? -8.018 10.731 14.286 1.00 91.44 99 TRP A C 1
ATOM 815 O O . TRP A 1 99 ? -7.620 10.043 15.213 1.00 91.44 99 TRP A O 1
ATOM 825 N N . SER A 1 100 ? -9.202 11.345 14.323 1.00 91.62 100 SER A N 1
ATOM 826 C CA . SER A 1 100 ? -10.084 11.272 15.493 1.00 91.62 100 SER A CA 1
ATOM 827 C C . SER A 1 100 ? -10.605 9.857 15.743 1.00 91.62 100 SER A C 1
ATOM 829 O O . SER A 1 100 ? -10.712 9.437 16.891 1.00 91.62 100 SER A O 1
ATOM 831 N N . VAL A 1 101 ? -10.911 9.111 14.676 1.00 89.81 101 VAL A N 1
ATOM 832 C CA . VAL A 1 101 ? -11.294 7.694 14.776 1.00 89.81 101 VAL A CA 1
ATOM 833 C C . VAL A 1 101 ? -10.116 6.862 15.276 1.00 89.81 101 VAL A C 1
ATOM 835 O O . VAL A 1 101 ? -10.278 6.069 16.198 1.00 89.81 101 VAL A O 1
ATOM 838 N N . PHE A 1 102 ? -8.923 7.083 14.722 1.00 89.88 102 PHE A N 1
ATOM 839 C CA . PHE A 1 102 ? -7.707 6.405 15.161 1.00 89.88 102 PHE A CA 1
ATOM 840 C C . PHE A 1 102 ? -7.409 6.655 16.647 1.00 89.88 102 PHE A C 1
ATOM 842 O O . PHE A 1 102 ? -7.218 5.699 17.397 1.00 89.88 102 PHE A O 1
ATOM 849 N N . ASP A 1 103 ? -7.449 7.913 17.090 1.00 92.81 103 ASP A N 1
ATOM 850 C CA . ASP A 1 103 ? -7.217 8.291 18.487 1.00 92.81 103 ASP A CA 1
ATOM 851 C C . ASP A 1 103 ? -8.251 7.656 19.428 1.00 92.81 103 ASP A C 1
ATOM 853 O O . ASP A 1 103 ? -7.907 7.224 20.528 1.00 92.81 103 ASP A O 1
ATOM 857 N N . ALA A 1 104 ? -9.510 7.545 18.989 1.00 92.62 104 ALA A N 1
ATOM 858 C CA . ALA A 1 104 ? -10.566 6.885 19.753 1.00 92.62 104 ALA A CA 1
ATOM 859 C C . ALA A 1 104 ? -10.359 5.365 19.862 1.00 92.62 104 ALA A C 1
ATOM 861 O O . ALA A 1 104 ? -10.660 4.778 20.900 1.00 92.62 104 ALA A O 1
ATOM 862 N N . MET A 1 105 ? -9.838 4.722 18.813 1.00 92.94 105 MET A N 1
ATOM 863 C CA . MET A 1 105 ? -9.568 3.281 18.791 1.00 92.94 105 MET A CA 1
ATOM 864 C C . MET A 1 105 ? -8.295 2.895 19.555 1.00 92.94 105 MET A C 1
ATOM 866 O O . MET A 1 105 ?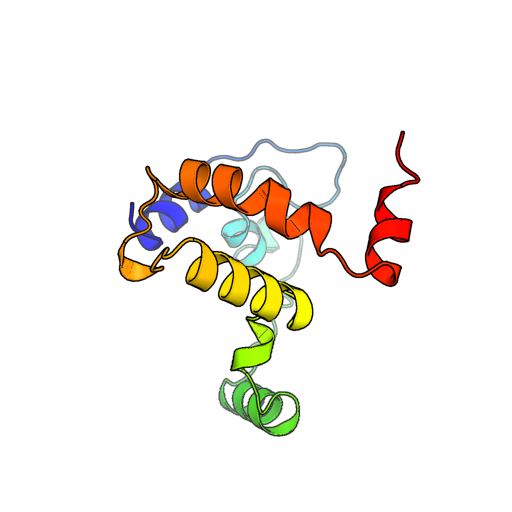 -8.214 1.784 20.083 1.00 92.94 105 MET A O 1
ATOM 870 N N . LEU A 1 106 ? -7.301 3.787 19.626 1.00 92.06 106 LEU A N 1
ATOM 871 C CA . LEU A 1 106 ? -5.966 3.500 20.159 1.00 92.06 106 LEU A CA 1
ATOM 872 C C . LEU A 1 106 ? -5.968 2.830 21.552 1.00 92.06 106 LEU A C 1
ATOM 874 O O . LEU A 1 106 ? -5.270 1.824 21.706 1.00 92.06 106 LEU A O 1
ATOM 878 N N . PRO A 1 107 ? -6.748 3.293 22.555 1.00 92.88 107 PRO A N 1
ATOM 879 C CA . PRO A 1 107 ? -6.750 2.676 23.883 1.00 92.88 107 PRO A CA 1
ATOM 880 C C . PRO A 1 107 ? -7.282 1.238 23.864 1.00 92.88 107 PRO A C 1
ATOM 882 O O . PRO A 1 107 ? -6.747 0.369 24.552 1.00 92.88 107 PRO A O 1
ATOM 885 N N . TYR A 1 108 ? -8.301 0.970 23.043 1.00 92.00 108 TYR A N 1
ATOM 886 C CA . TYR A 1 108 ? -8.892 -0.361 22.890 1.00 92.00 108 TYR A CA 1
ATOM 887 C C . TYR A 1 108 ? -7.922 -1.316 22.208 1.00 92.00 108 TYR A C 1
ATOM 889 O O . TYR A 1 108 ? -7.793 -2.465 22.627 1.00 92.00 108 TYR A O 1
ATOM 897 N N . ILE A 1 109 ? -7.199 -0.833 21.195 1.00 90.38 109 ILE A N 1
ATOM 898 C CA . ILE A 1 109 ? -6.164 -1.619 20.525 1.00 90.38 109 ILE A CA 1
ATOM 899 C C . ILE A 1 109 ? -5.087 -1.995 21.541 1.00 90.38 109 ILE A C 1
ATOM 901 O O . ILE A 1 109 ? -4.800 -3.176 21.690 1.00 90.38 109 ILE A O 1
ATOM 905 N N . GLN A 1 110 ? -4.540 -1.018 22.275 1.00 88.94 110 GLN A N 1
ATOM 906 C CA . GLN A 1 110 ? -3.472 -1.235 23.259 1.00 88.94 110 GLN A CA 1
ATOM 907 C C . GLN A 1 110 ? -3.866 -2.222 24.365 1.00 88.94 110 GLN A C 1
ATOM 909 O O . GLN A 1 110 ? -3.055 -3.067 24.740 1.00 88.94 110 GLN A O 1
ATOM 914 N N . ALA A 1 111 ? -5.106 -2.152 24.853 1.00 88.31 111 ALA A N 1
ATOM 915 C CA . ALA A 1 111 ? -5.616 -3.060 25.878 1.00 88.31 111 ALA A CA 1
ATOM 916 C C . ALA A 1 111 ? -5.766 -4.514 25.392 1.00 88.31 111 ALA A C 1
ATOM 918 O O . ALA A 1 111 ? -5.743 -5.434 26.206 1.00 88.31 111 ALA A O 1
ATOM 919 N N . ASN A 1 112 ? -5.905 -4.721 24.081 1.00 87.31 112 ASN A N 1
ATOM 920 C CA . ASN A 1 112 ? -6.201 -6.019 23.476 1.00 87.31 112 ASN A CA 1
ATOM 921 C C . ASN A 1 112 ? -5.069 -6.541 22.575 1.00 87.31 112 ASN A C 1
ATOM 923 O O . ASN A 1 112 ? -5.267 -7.504 21.831 1.00 87.31 112 ASN A O 1
ATOM 927 N N . ILE A 1 113 ? -3.872 -5.941 22.633 1.00 85.81 113 ILE A N 1
ATOM 928 C CA . ILE A 1 113 ? -2.707 -6.469 21.914 1.00 85.81 113 ILE A CA 1
ATOM 929 C C . ILE A 1 113 ? -2.370 -7.849 22.489 1.00 85.81 113 ILE A C 1
ATOM 931 O O . ILE A 1 113 ? -2.144 -7.970 23.697 1.00 85.81 113 ILE A O 1
ATOM 935 N N . PRO A 1 114 ? -2.273 -8.898 21.652 1.00 81.38 114 PRO A N 1
ATOM 936 C CA . PRO A 1 114 ? -1.882 -10.208 22.138 1.00 81.38 114 PRO A CA 1
ATOM 937 C C . PRO A 1 114 ? -0.497 -10.162 22.811 1.00 81.38 114 PRO A C 1
ATOM 939 O O . PRO A 1 114 ? 0.434 -9.550 22.279 1.00 81.38 114 PRO A O 1
ATOM 942 N N . PRO A 1 115 ? -0.301 -10.851 23.948 1.00 77.25 115 PRO A N 1
ATOM 943 C CA . PRO A 1 115 ? 0.916 -10.731 24.758 1.00 77.25 115 PRO A CA 1
ATOM 944 C C . PRO A 1 115 ? 2.204 -11.133 24.020 1.00 77.25 115 PRO A C 1
ATOM 946 O O . PRO A 1 115 ? 3.274 -10.622 24.337 1.00 77.25 115 PRO A O 1
ATOM 949 N N . HIS A 1 116 ? 2.111 -11.987 22.996 1.00 75.94 116 HIS A N 1
ATOM 950 C CA . HIS A 1 116 ? 3.244 -12.374 22.149 1.00 75.94 116 HIS A CA 1
ATOM 951 C C . HIS A 1 116 ? 3.705 -11.271 21.177 1.00 75.94 116 HIS A C 1
ATOM 953 O O . HIS A 1 116 ? 4.830 -11.329 20.689 1.00 75.94 116 HIS A O 1
ATOM 959 N N . PHE A 1 117 ? 2.872 -10.257 20.912 1.00 70.12 117 PHE A N 1
ATOM 960 C CA . PHE A 1 117 ? 3.253 -9.060 20.154 1.00 70.12 117 PHE A CA 1
ATOM 961 C C . PHE A 1 117 ? 3.685 -7.901 21.061 1.00 70.12 117 PHE A C 1
ATOM 963 O O . PHE A 1 117 ? 4.479 -7.062 20.640 1.00 70.12 117 PHE A O 1
ATOM 970 N N . ALA A 1 118 ? 3.229 -7.866 22.316 1.00 62.59 118 ALA A N 1
ATOM 971 C CA . ALA A 1 118 ? 3.589 -6.817 23.273 1.00 62.59 118 ALA A CA 1
ATOM 972 C C . ALA A 1 118 ? 5.091 -6.818 23.634 1.00 62.59 118 ALA A C 1
ATOM 974 O O . ALA A 1 118 ? 5.690 -5.756 23.801 1.00 62.59 118 ALA A O 1
ATOM 975 N N . SER A 1 119 ? 5.730 -7.994 23.686 1.00 59.69 119 SER A N 1
ATOM 976 C CA . SER A 1 119 ? 7.149 -8.141 24.048 1.00 59.69 119 SER A CA 1
ATOM 977 C C . SER A 1 119 ? 8.142 -7.610 23.004 1.00 59.69 119 SER A C 1
ATOM 979 O O . SER A 1 119 ? 9.304 -7.389 23.333 1.00 59.69 119 SER A O 1
ATOM 981 N N . LEU A 1 120 ? 7.717 -7.404 21.750 1.00 56.09 120 LEU A N 1
ATOM 982 C CA . LEU A 1 120 ? 8.569 -6.864 20.677 1.00 56.09 120 LEU A CA 1
ATOM 983 C C . LEU A 1 120 ? 8.758 -5.342 20.773 1.00 56.09 120 LEU A C 1
ATOM 985 O O . LEU A 1 120 ? 9.741 -4.816 20.257 1.00 56.09 120 LEU A O 1
ATOM 989 N N . TYR A 1 121 ? 7.848 -4.641 21.454 1.00 51.97 121 TYR A N 1
ATOM 990 C CA . TYR A 1 121 ? 7.833 -3.176 21.530 1.00 51.97 121 TYR A CA 1
ATOM 991 C C . TYR A 1 121 ? 8.223 -2.622 22.907 1.00 51.97 121 TYR A C 1
ATOM 993 O O . TYR A 1 121 ? 8.424 -1.421 23.047 1.00 51.97 121 TYR A O 1
ATOM 1001 N N . SER A 1 122 ? 8.405 -3.479 23.916 1.00 54.09 122 SER A N 1
ATOM 1002 C CA . SER A 1 122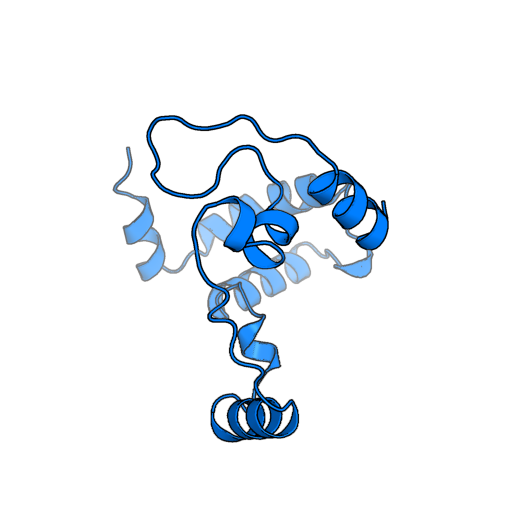 ? 8.825 -3.082 25.269 1.00 54.09 122 SER A CA 1
ATOM 1003 C C . SER A 1 122 ? 10.345 -2.927 25.448 1.00 54.09 122 SER A C 1
ATOM 1005 O O . SER A 1 122 ? 10.797 -2.654 26.555 1.00 54.09 122 SER A O 1
ATOM 1007 N N . GLY A 1 123 ? 11.145 -3.136 24.394 1.00 45.41 123 GLY A N 1
ATOM 1008 C CA . GLY A 1 123 ? 12.617 -3.092 24.439 1.00 45.41 123 GLY A CA 1
ATOM 1009 C C . GLY A 1 123 ? 13.266 -1.814 23.893 1.00 45.41 123 GLY A C 1
ATOM 1010 O O . GLY A 1 123 ? 14.489 -1.747 23.837 1.00 45.41 123 GLY A O 1
ATOM 1011 N N . ALA A 1 124 ? 12.479 -0.824 23.466 1.00 40.84 124 ALA A N 1
ATOM 1012 C CA . ALA A 1 124 ? 12.980 0.440 22.927 1.00 40.84 124 ALA A CA 1
ATOM 1013 C C . ALA A 1 124 ? 12.558 1.606 23.834 1.00 40.84 124 ALA A C 1
ATOM 1015 O O . ALA A 1 124 ? 11.620 2.337 23.521 1.00 40.84 124 ALA A O 1
ATOM 1016 N N . ALA A 1 125 ? 13.232 1.736 24.976 1.00 38.53 125 ALA A N 1
ATOM 1017 C CA . ALA A 1 125 ? 13.201 2.921 25.830 1.00 38.53 125 ALA A CA 1
ATOM 1018 C C . ALA A 1 125 ? 14.629 3.441 26.015 1.00 38.53 125 ALA A C 1
ATOM 1020 O O . ALA A 1 125 ? 15.532 2.591 26.194 1.00 38.53 125 ALA A O 1
#

Radius of gyration: 22.49 Å; Cα contacts (8 Å, |Δi|>4): 57; chains: 1; bounding box: 48×39×48 Å

Solvent-accessible surface area (backbone atoms only — not comparable to full-atom values): 7964 Å² total; per-residue (Å²): 135,58,70,71,59,50,53,53,53,61,56,67,44,83,44,71,67,57,87,90,52,92,61,92,51,36,58,28,71,68,53,52,66,75,43,22,62,82,72,81,43,72,84,78,84,75,89,71,58,65,68,60,52,51,50,49,41,55,72,80,40,70,64,58,71,59,79,73,56,87,60,59,68,72,56,50,52,50,53,50,52,51,3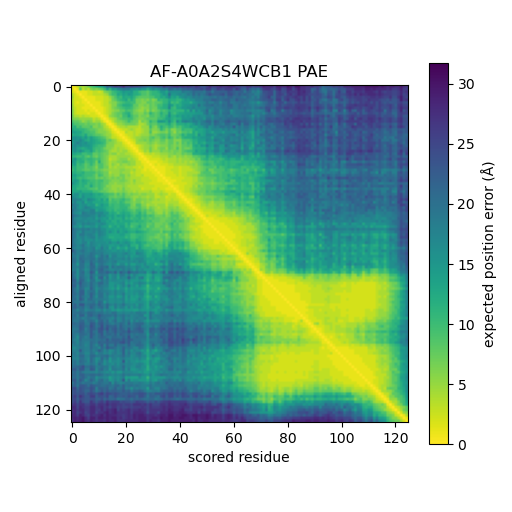1,57,76,71,68,57,53,77,92,75,56,43,90,86,44,44,61,61,54,48,64,67,44,46,63,61,50,66,76,64,56,57,72,87,62,52,67,76,67,73,76,80,125

pLDDT: mean 80.97, std 10.88, range [38.53, 93.19]

Secondary structure (DSSP, 8-state):
--HHHHHHHHHHSPPPPPSS-SS--SS-HHHHHH-GGGGT---------HHHHHHHHHHH-S-HHHHT--S-HHHHHHHHHHHHHTT--GGG--TTTHHHHHHHHHHHHHHT--HHHHTTTTT--